Protein AF-A0A8T2MXX7-F1 (afdb_monomer)

Radius of gyration: 15.43 Å; Cα contacts (8 Å, |Δi|>4): 145; chains: 1; bounding box: 39×27×44 Å

Nearest PDB structures (foldseek):
  4gdn-assembly2_B  TM=2.525E-01  e=9.695E+00  Staphylococcus aureus subsp. aureus N315

Sequence (109 aa):
YKTYTIENRSVPGSKYAFIFDDIMGLEAAEDGGVQVDDVISALKGHIKDGYKFNPGSSLSERDLCYNHCPSWGDKVHCIVTVVAADRLAIMDNEMVKKQKKIRLEASKL

Structure (mmCIF, N/CA/C/O backbone):
data_AF-A0A8T2MXX7-F1
#
_entry.id   AF-A0A8T2MXX7-F1
#
loop_
_atom_site.group_PDB
_atom_site.id
_atom_site.type_symbol
_atom_site.label_atom_id
_atom_site.label_alt_id
_atom_site.label_comp_id
_atom_site.label_asym_id
_atom_site.label_entity_id
_atom_site.label_seq_id
_atom_site.pdbx_PDB_ins_code
_atom_site.Cartn_x
_atom_site.Cartn_y
_atom_site.Cartn_z
_atom_site.occupancy
_atom_site.B_iso_or_equiv
_atom_site.auth_seq_id
_atom_site.auth_comp_id
_atom_site.auth_asym_id
_atom_site.auth_atom_id
_atom_site.pdbx_PDB_model_num
ATOM 1 N N . TYR A 1 1 ? 5.030 -5.516 0.941 1.00 94.50 1 TYR A N 1
ATOM 2 C CA . TYR A 1 1 ? 4.852 -4.750 -0.294 1.00 94.50 1 TYR A CA 1
ATOM 3 C C . TYR A 1 1 ? 5.625 -5.471 -1.362 1.00 94.50 1 TYR A C 1
ATOM 5 O O . TYR A 1 1 ? 6.806 -5.745 -1.143 1.00 94.50 1 TYR A O 1
ATOM 13 N N . LYS A 1 2 ? 4.958 -5.868 -2.439 1.00 96.25 2 LYS A N 1
ATOM 14 C CA . LYS A 1 2 ? 5.617 -6.567 -3.534 1.00 96.25 2 LYS A CA 1
ATOM 15 C C . LYS A 1 2 ? 5.108 -6.067 -4.871 1.00 96.25 2 LYS A C 1
ATOM 17 O O . LYS A 1 2 ? 3.909 -6.132 -5.126 1.00 96.25 2 LYS A O 1
ATOM 22 N N . THR A 1 3 ? 6.033 -5.641 -5.714 1.00 95.38 3 THR A N 1
ATOM 23 C CA . THR A 1 3 ? 5.735 -5.062 -7.018 1.00 95.38 3 THR A CA 1
ATOM 24 C C . THR A 1 3 ? 5.764 -6.119 -8.122 1.00 95.38 3 THR A C 1
ATOM 26 O O . THR A 1 3 ? 6.710 -6.897 -8.254 1.00 95.38 3 THR A O 1
ATOM 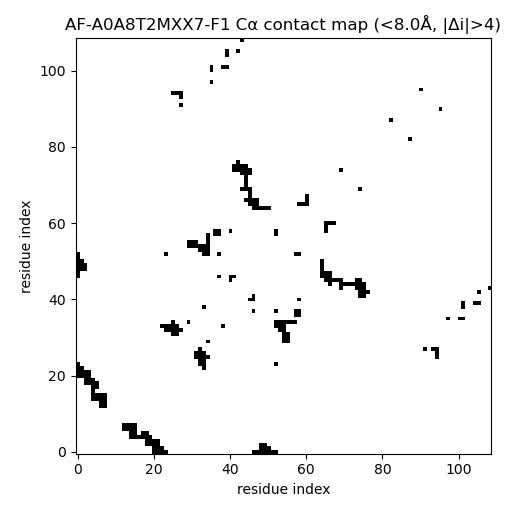29 N N . TYR A 1 4 ? 4.730 -6.130 -8.959 1.00 94.81 4 TYR A N 1
ATOM 30 C CA . TYR A 1 4 ? 4.589 -7.006 -10.116 1.00 94.81 4 TYR A CA 1
ATOM 31 C C . TYR A 1 4 ? 4.464 -6.189 -11.400 1.00 94.81 4 TYR A C 1
ATOM 33 O O . TYR A 1 4 ? 3.763 -5.182 -11.460 1.00 94.81 4 TYR A O 1
ATOM 41 N N . THR A 1 5 ? 5.122 -6.661 -12.457 1.00 94.06 5 THR A N 1
ATOM 42 C CA . THR A 1 5 ? 5.112 -6.026 -13.781 1.00 94.06 5 THR A CA 1
ATOM 43 C C . THR A 1 5 ? 4.671 -7.018 -14.841 1.00 94.06 5 THR A C 1
ATOM 45 O O . THR A 1 5 ? 5.024 -8.194 -14.754 1.00 94.06 5 THR A O 1
ATOM 48 N N . ILE A 1 6 ? 3.985 -6.543 -15.878 1.00 93.38 6 ILE A N 1
ATOM 49 C CA . ILE A 1 6 ? 3.586 -7.381 -17.013 1.00 93.38 6 ILE A CA 1
ATOM 50 C C . ILE A 1 6 ? 4.624 -7.266 -18.134 1.00 93.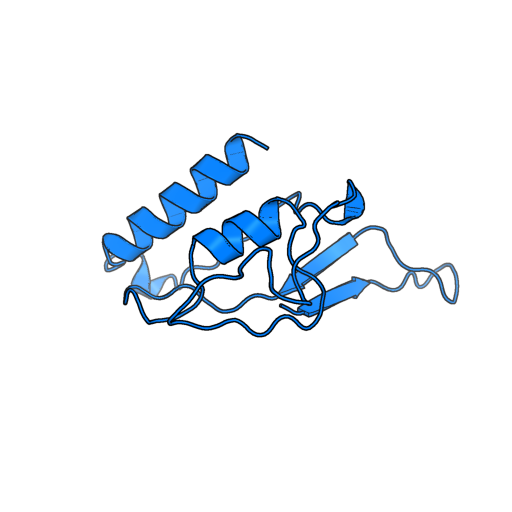38 6 ILE A C 1
ATOM 52 O O . ILE A 1 6 ? 4.923 -6.169 -18.611 1.00 93.38 6 ILE A O 1
ATOM 56 N N . GLU A 1 7 ? 5.155 -8.404 -18.577 1.00 93.75 7 GLU A N 1
ATOM 57 C CA . GLU A 1 7 ? 6.054 -8.474 -19.732 1.00 93.75 7 GLU A CA 1
ATOM 58 C C . GLU A 1 7 ? 5.306 -8.210 -2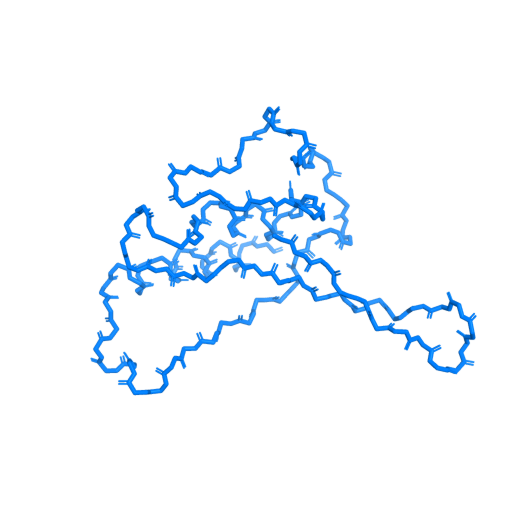1.043 1.00 93.75 7 GLU A C 1
ATOM 60 O O . GLU A 1 7 ? 4.211 -8.728 -21.282 1.00 93.75 7 GLU A O 1
ATOM 65 N N . ASN A 1 8 ? 5.922 -7.424 -21.923 1.00 92.56 8 ASN A N 1
ATOM 66 C CA . ASN A 1 8 ? 5.400 -7.178 -23.256 1.00 92.56 8 ASN A CA 1
ATOM 67 C C . ASN A 1 8 ? 5.888 -8.274 -24.208 1.00 92.56 8 ASN A C 1
ATOM 69 O O . ASN A 1 8 ? 7.053 -8.322 -24.598 1.00 92.56 8 ASN A O 1
ATOM 73 N N . ARG A 1 9 ? 4.961 -9.142 -24.622 1.00 89.19 9 ARG A N 1
ATOM 74 C CA . ARG A 1 9 ? 5.262 -10.283 -25.499 1.00 89.19 9 ARG A CA 1
ATOM 75 C C . ARG A 1 9 ? 5.657 -9.879 -26.921 1.00 89.19 9 ARG A C 1
ATOM 77 O O . ARG A 1 9 ? 6.290 -10.672 -27.607 1.00 89.19 9 ARG A O 1
ATOM 84 N N . SER A 1 10 ? 5.299 -8.673 -27.361 1.00 91.94 10 SER A N 1
ATOM 85 C CA . SER A 1 10 ? 5.608 -8.188 -28.710 1.00 91.94 10 SER A CA 1
ATOM 86 C C . SER A 1 10 ? 7.035 -7.655 -28.841 1.00 91.94 10 SER A C 1
ATOM 88 O O . SER A 1 10 ? 7.552 -7.583 -29.952 1.00 91.94 10 SER A O 1
ATOM 90 N N . VAL A 1 11 ? 7.674 -7.264 -27.732 1.00 93.31 11 VAL A N 1
ATOM 91 C CA . VAL A 1 11 ? 9.033 -6.705 -27.726 1.00 93.31 11 VAL A CA 1
ATOM 92 C C . VAL A 1 11 ? 9.838 -7.365 -26.598 1.00 93.31 11 VAL A C 1
ATOM 94 O O . VAL A 1 11 ? 9.666 -6.989 -25.432 1.00 93.31 11 VAL A O 1
ATOM 97 N N . PRO A 1 12 ? 10.715 -8.338 -26.922 1.00 91.31 12 PRO A N 1
ATOM 98 C CA . PRO A 1 12 ? 11.495 -9.083 -25.937 1.00 91.31 12 PRO A CA 1
ATOM 99 C C . PRO A 1 12 ? 12.264 -8.174 -24.975 1.00 91.31 12 PRO A C 1
ATOM 101 O O . PRO A 1 12 ? 12.906 -7.211 -25.390 1.00 91.31 12 PRO A O 1
ATOM 104 N N . GLY A 1 13 ? 12.196 -8.482 -23.680 1.00 88.31 13 GLY A N 1
ATOM 105 C CA . GLY A 1 13 ? 12.877 -7.724 -22.626 1.00 88.31 13 GLY A CA 1
ATOM 106 C C . GLY A 1 13 ? 12.193 -6.414 -22.217 1.00 88.31 13 GLY A C 1
ATOM 107 O O . GLY A 1 13 ? 12.658 -5.766 -21.282 1.00 88.31 13 GLY A O 1
ATOM 108 N N . SER A 1 14 ? 11.086 -6.027 -22.861 1.00 93.56 14 SER A N 1
ATOM 109 C CA . SER A 1 14 ? 10.307 -4.849 -22.462 1.00 93.56 14 SER A CA 1
ATOM 110 C C . SER A 1 14 ? 9.107 -5.210 -21.577 1.00 93.56 14 SER A C 1
ATOM 112 O O . SER A 1 14 ? 8.616 -6.341 -21.569 1.00 93.56 14 SER A O 1
ATOM 114 N N . LYS A 1 15 ? 8.625 -4.227 -20.812 1.00 92.31 15 LYS A N 1
ATOM 115 C CA . LYS A 1 15 ? 7.488 -4.350 -19.892 1.00 92.31 15 LYS A CA 1
ATOM 116 C C . LYS A 1 15 ? 6.448 -3.287 -20.216 1.00 92.31 15 LYS A C 1
ATOM 118 O O . LYS A 1 15 ? 6.798 -2.210 -20.696 1.00 92.31 15 LYS A O 1
ATOM 123 N N . TYR A 1 16 ? 5.183 -3.573 -19.935 1.00 91.00 16 TYR A N 1
ATOM 124 C CA . TYR A 1 16 ? 4.163 -2.531 -19.965 1.00 91.00 16 TYR A CA 1
ATOM 125 C C . TYR A 1 16 ? 4.323 -1.586 -18.773 1.00 91.00 16 TYR A C 1
ATOM 127 O O . TYR A 1 16 ? 4.749 -2.001 -17.696 1.00 91.00 16 TYR A O 1
ATOM 135 N N . ALA A 1 17 ? 3.901 -0.333 -18.944 1.00 87.88 17 ALA A N 1
ATOM 136 C CA . ALA A 1 17 ? 3.812 0.656 -17.870 1.00 87.88 17 ALA A CA 1
ATOM 137 C C . ALA A 1 17 ? 2.593 0.407 -16.950 1.00 87.88 17 ALA A C 1
ATOM 139 O O . ALA A 1 17 ? 1.888 1.336 -16.572 1.00 87.88 17 ALA A O 1
ATOM 140 N N . PHE A 1 18 ? 2.327 -0.863 -16.630 1.00 89.38 18 PHE A N 1
ATOM 141 C CA . PHE A 1 18 ? 1.309 -1.294 -15.677 1.00 89.38 18 PHE A CA 1
ATOM 142 C C . PHE A 1 18 ? 1.993 -2.080 -14.567 1.00 89.38 18 PHE A C 1
ATOM 144 O O . PHE A 1 18 ? 2.628 -3.112 -14.814 1.00 89.38 18 PHE A O 1
ATOM 151 N N . ILE A 1 19 ? 1.863 -1.552 -13.356 1.00 92.38 19 ILE A N 1
ATOM 152 C CA . ILE A 1 19 ? 2.497 -2.056 -12.147 1.00 92.38 19 ILE A CA 1
ATOM 153 C C . ILE A 1 19 ? 1.389 -2.415 -11.160 1.00 92.38 19 ILE A C 1
ATOM 155 O O . ILE A 1 19 ? 0.419 -1.671 -11.018 1.00 92.38 19 ILE A O 1
ATOM 159 N N . PHE A 1 20 ? 1.522 -3.570 -10.517 1.00 94.50 20 PHE A N 1
ATOM 160 C CA . PHE A 1 20 ? 0.607 -4.035 -9.482 1.00 94.50 20 PHE A CA 1
ATOM 161 C C . PHE A 1 20 ? 1.386 -4.227 -8.196 1.00 94.50 20 PHE A C 1
ATOM 163 O O . PHE A 1 20 ? 2.336 -5.007 -8.166 1.00 94.50 20 PHE A O 1
ATOM 170 N N . ASP A 1 21 ? 0.958 -3.554 -7.140 1.00 95.50 21 ASP A N 1
ATOM 171 C CA . ASP A 1 21 ? 1.583 -3.663 -5.833 1.00 95.50 21 ASP A CA 1
ATOM 172 C C . ASP A 1 21 ? 0.687 -4.450 -4.887 1.00 95.50 21 ASP A C 1
ATOM 174 O O . ASP A 1 21 ? -0.447 -4.066 -4.599 1.00 95.50 21 ASP A O 1
ATOM 178 N N . ASP A 1 22 ? 1.209 -5.577 -4.417 1.00 95.19 22 ASP A N 1
ATOM 179 C CA . ASP A 1 22 ? 0.545 -6.423 -3.439 1.00 95.19 22 ASP A CA 1
ATOM 180 C C . ASP A 1 22 ? 0.922 -5.992 -2.018 1.00 95.19 22 ASP A C 1
ATOM 182 O O . ASP A 1 22 ? 2.101 -5.766 -1.688 1.00 95.19 22 ASP A O 1
ATOM 186 N N . ILE A 1 23 ? -0.095 -5.876 -1.166 1.00 95.06 23 ILE A N 1
ATOM 187 C CA . ILE A 1 23 ? 0.028 -5.371 0.199 1.00 95.06 23 ILE A CA 1
ATOM 188 C C . ILE A 1 23 ? -0.579 -6.333 1.218 1.00 95.06 23 ILE A C 1
ATOM 190 O O . ILE A 1 23 ? -1.381 -7.200 0.887 1.00 95.06 23 ILE A O 1
ATOM 194 N N . MET A 1 24 ? -0.198 -6.177 2.486 1.00 94.75 24 MET A N 1
ATOM 195 C CA . MET A 1 24 ? -0.847 -6.917 3.567 1.00 94.75 24 MET A CA 1
ATOM 196 C C . MET A 1 24 ? -2.332 -6.525 3.662 1.00 94.75 24 MET A C 1
ATOM 198 O O . MET A 1 24 ? -2.699 -5.380 3.400 1.00 94.75 24 MET A O 1
ATOM 202 N N . GLY A 1 25 ? -3.192 -7.482 4.018 1.00 93.56 25 GLY A N 1
ATOM 203 C CA . GLY A 1 25 ? -4.631 -7.250 4.149 1.00 93.56 25 GLY A CA 1
ATOM 204 C C . GLY A 1 25 ? -4.981 -6.329 5.319 1.00 93.56 25 GLY A C 1
ATOM 205 O O . GLY A 1 25 ? -4.247 -6.247 6.300 1.00 93.56 25 GLY A O 1
ATOM 206 N N . LEU A 1 26 ? -6.119 -5.642 5.222 1.00 92.81 26 LEU A N 1
ATOM 207 C CA . LEU A 1 26 ? -6.690 -4.864 6.325 1.00 92.81 26 LEU A CA 1
ATOM 208 C C . LEU A 1 26 ? -7.416 -5.784 7.310 1.00 92.81 26 LEU A C 1
ATOM 210 O O . LEU A 1 26 ? -8.197 -6.640 6.893 1.00 92.81 26 LEU A O 1
ATOM 214 N N . GLU A 1 27 ? -7.236 -5.535 8.604 1.00 92.00 27 GLU A N 1
ATOM 215 C CA . GLU A 1 27 ? -7.989 -6.198 9.671 1.00 92.00 27 GLU A CA 1
ATOM 216 C C . GLU A 1 27 ? -8.640 -5.174 10.608 1.00 92.00 27 GLU A C 1
ATOM 218 O O . GLU A 1 27 ? -8.254 -4.001 10.648 1.00 92.00 27 GLU A O 1
ATOM 223 N N . ALA A 1 28 ? -9.675 -5.606 11.336 1.00 87.88 28 ALA A N 1
ATOM 224 C CA . ALA A 1 28 ? -10.426 -4.732 12.237 1.00 87.88 28 ALA A CA 1
ATOM 225 C C . ALA A 1 28 ? -9.583 -4.321 13.450 1.00 87.88 28 ALA A C 1
ATOM 227 O O . ALA A 1 28 ? -9.572 -3.146 13.816 1.00 87.88 28 ALA A O 1
ATOM 228 N N . ALA A 1 29 ? -8.836 -5.278 14.012 1.00 87.31 29 ALA A N 1
ATOM 229 C CA . ALA A 1 29 ? -7.918 -5.048 15.119 1.00 87.31 29 ALA A CA 1
ATOM 230 C C . ALA A 1 29 ? -6.896 -3.957 14.766 1.00 87.31 29 ALA A C 1
ATOM 232 O O . ALA A 1 29 ? -6.478 -3.815 13.615 1.00 87.31 29 ALA A O 1
ATOM 233 N N . GLU A 1 30 ? -6.539 -3.131 15.743 1.00 80.75 30 GLU A N 1
ATOM 234 C CA . GLU A 1 30 ? -5.616 -2.013 15.530 1.00 80.75 30 GLU A CA 1
ATOM 235 C C . GLU A 1 30 ? -4.184 -2.501 15.286 1.00 80.75 30 GLU A C 1
ATOM 237 O O . GLU A 1 30 ? -3.488 -1.941 14.448 1.00 80.75 30 GLU A O 1
ATOM 242 N N . ASP A 1 31 ? -3.804 -3.597 15.938 1.00 84.75 31 ASP A N 1
ATOM 243 C CA . ASP A 1 31 ? -2.548 -4.333 15.793 1.00 84.75 31 ASP A CA 1
ATOM 244 C C . ASP A 1 31 ? -2.643 -5.505 14.798 1.00 84.75 31 ASP A C 1
ATOM 246 O O . ASP A 1 31 ? -1.766 -6.369 14.758 1.00 84.75 31 ASP A O 1
ATOM 250 N N . GLY A 1 32 ? -3.715 -5.550 14.001 1.00 87.81 32 GLY A N 1
ATOM 251 C CA . GLY A 1 32 ? -3.952 -6.559 12.973 1.00 87.81 32 GLY A CA 1
ATOM 252 C C . GLY A 1 32 ? -3.846 -5.979 11.565 1.00 87.81 32 GLY A C 1
ATOM 253 O O . GLY A 1 32 ? -4.328 -4.878 11.280 1.00 87.81 32 GLY A O 1
ATOM 254 N N . GLY A 1 33 ? -3.274 -6.757 10.646 1.00 93.50 33 GLY A N 1
ATOM 255 C CA . GLY A 1 33 ? -3.206 -6.385 9.234 1.00 93.50 33 GLY A CA 1
ATOM 256 C C . GLY A 1 33 ? -2.266 -5.216 8.921 1.00 93.50 33 GLY A C 1
ATOM 257 O O . GLY A 1 33 ? -1.328 -4.910 9.652 1.00 93.50 33 GLY A O 1
ATOM 258 N N . VAL A 1 34 ? -2.511 -4.576 7.778 1.00 95.94 34 VAL A N 1
ATOM 259 C CA . VAL A 1 34 ? -1.788 -3.382 7.330 1.00 95.94 34 VAL A CA 1
ATOM 260 C C . VAL A 1 34 ? -2.255 -2.131 8.074 1.00 95.94 34 VAL A C 1
ATOM 262 O O . VAL A 1 34 ? -3.456 -1.908 8.260 1.00 95.94 34 VAL A O 1
ATOM 265 N N . GLN A 1 35 ? -1.306 -1.265 8.427 1.00 96.25 35 GLN A N 1
ATOM 266 C CA . GLN A 1 35 ? -1.613 0.048 8.978 1.00 96.25 35 GLN A CA 1
ATOM 267 C C . GLN A 1 35 ? -2.157 0.988 7.899 1.00 96.25 35 GLN A C 1
ATOM 269 O O . GLN A 1 35 ? -1.669 1.033 6.770 1.00 96.25 35 GLN A O 1
ATOM 274 N N . VAL A 1 36 ? -3.165 1.796 8.241 1.00 96.00 36 VAL A N 1
ATOM 275 C CA . VAL A 1 36 ? -3.769 2.738 7.278 1.00 96.00 36 VAL A CA 1
ATOM 276 C C . VAL A 1 36 ? -2.739 3.735 6.746 1.00 96.00 36 VAL A C 1
ATOM 278 O O . VAL A 1 36 ? -2.773 4.087 5.567 1.00 96.00 36 VAL A O 1
ATOM 281 N N . ASP A 1 37 ? -1.807 4.166 7.592 1.00 96.38 37 ASP A N 1
ATOM 282 C CA . ASP A 1 37 ? -0.782 5.130 7.199 1.00 96.38 37 ASP A CA 1
ATOM 283 C C . ASP A 1 37 ? 0.272 4.506 6.265 1.00 96.38 37 ASP A C 1
ATOM 285 O O . ASP A 1 37 ? 0.823 5.215 5.420 1.00 96.38 37 ASP A O 1
ATOM 289 N N . ASP A 1 38 ? 0.466 3.183 6.304 1.00 97.00 38 ASP A N 1
ATOM 290 C CA . ASP A 1 38 ? 1.268 2.470 5.302 1.00 97.00 38 ASP A CA 1
ATOM 291 C C . ASP A 1 38 ? 0.568 2.449 3.946 1.00 97.00 38 ASP A C 1
ATOM 293 O O . ASP A 1 38 ? 1.201 2.686 2.920 1.00 97.00 38 ASP A O 1
ATOM 297 N N . VAL A 1 39 ? -0.750 2.229 3.915 1.00 96.94 39 VAL A N 1
ATOM 298 C CA . VAL A 1 39 ? -1.517 2.306 2.661 1.00 96.94 39 VAL A CA 1
ATOM 299 C C . VAL A 1 39 ? -1.452 3.720 2.075 1.00 96.94 39 VAL A C 1
ATOM 301 O O . VAL A 1 39 ? -1.293 3.886 0.868 1.00 96.94 39 VAL A O 1
ATOM 304 N N . ILE A 1 40 ? -1.518 4.756 2.916 1.00 97.00 40 ILE A N 1
ATOM 305 C CA . ILE A 1 40 ? -1.375 6.155 2.479 1.00 97.00 40 ILE A CA 1
ATOM 306 C C . ILE A 1 40 ? 0.053 6.447 1.996 1.00 97.00 40 ILE A C 1
ATOM 308 O O . ILE A 1 40 ? 0.242 7.174 1.020 1.00 97.00 40 ILE A O 1
ATOM 312 N N . SER A 1 41 ? 1.063 5.875 2.648 1.00 97.38 41 SER A N 1
ATOM 313 C CA . SER A 1 41 ? 2.458 5.986 2.214 1.00 97.38 41 SER A CA 1
ATOM 314 C C . SER A 1 41 ? 2.670 5.308 0.861 1.00 97.38 41 SER A C 1
ATOM 316 O O . SER A 1 41 ? 3.298 5.896 -0.018 1.00 97.38 41 SER A O 1
ATOM 318 N N . ALA A 1 42 ? 2.076 4.129 0.650 1.00 96.88 42 ALA A N 1
ATOM 319 C CA . ALA A 1 42 ? 2.065 3.448 -0.642 1.00 96.88 42 ALA A CA 1
ATOM 320 C C . ALA A 1 42 ? 1.397 4.315 -1.714 1.00 96.88 42 ALA A C 1
ATOM 322 O O . ALA A 1 42 ? 1.984 4.540 -2.766 1.00 96.88 42 ALA A O 1
ATOM 323 N N . LEU A 1 43 ? 0.225 4.892 -1.415 1.00 96.69 43 LEU A N 1
ATOM 324 C CA . LEU A 1 43 ? -0.484 5.790 -2.330 1.00 96.69 43 LEU A CA 1
ATOM 325 C C . LEU A 1 43 ? 0.392 6.929 -2.856 1.00 96.69 43 LEU A C 1
ATOM 327 O O . LEU A 1 43 ? 0.372 7.251 -4.043 1.00 96.69 43 LEU A O 1
ATOM 331 N N . LYS A 1 44 ? 1.186 7.520 -1.965 1.00 96.88 44 LYS A N 1
ATOM 332 C CA . LYS A 1 44 ? 2.080 8.640 -2.272 1.00 96.88 44 LYS A CA 1
ATOM 333 C C . LYS A 1 44 ? 3.416 8.213 -2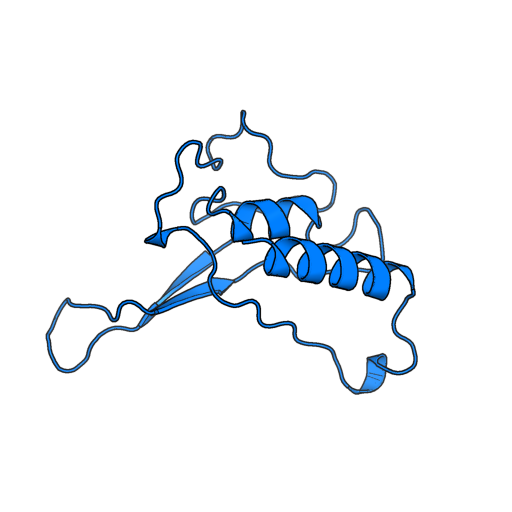.896 1.00 96.88 44 LYS A C 1
ATOM 335 O O . LYS A 1 44 ? 4.201 9.088 -3.251 1.00 96.88 44 LYS A O 1
ATOM 340 N N . GLY A 1 45 ? 3.667 6.912 -3.047 1.00 96.94 45 GLY A N 1
ATOM 341 C CA . GLY A 1 45 ? 4.902 6.349 -3.602 1.00 96.94 45 GLY A CA 1
ATOM 342 C C . GLY A 1 45 ? 6.071 6.271 -2.619 1.00 96.94 45 GLY A C 1
ATOM 343 O O . GLY A 1 45 ? 7.223 6.117 -3.024 1.00 96.94 45 GLY A O 1
ATOM 344 N N . HIS A 1 46 ? 5.799 6.382 -1.318 1.00 97.94 46 HIS A N 1
ATOM 345 C CA . HIS A 1 46 ? 6.825 6.404 -0.276 1.00 97.94 46 HIS A CA 1
ATOM 346 C C . HIS A 1 46 ? 7.322 5.012 0.146 1.00 97.94 46 HIS A C 1
ATOM 348 O O . HIS A 1 46 ? 8.219 4.925 0.980 1.00 97.94 46 HIS A O 1
ATOM 354 N N . ILE A 1 47 ? 6.786 3.925 -0.412 1.00 97.38 47 ILE A N 1
ATOM 355 C CA . ILE A 1 47 ? 7.181 2.556 -0.057 1.00 97.38 47 ILE A CA 1
ATOM 356 C C . ILE A 1 47 ? 8.013 1.942 -1.179 1.00 97.38 47 ILE A C 1
ATOM 358 O O . ILE A 1 47 ? 7.582 1.903 -2.326 1.00 97.38 47 ILE A O 1
ATOM 362 N N . LYS A 1 48 ? 9.202 1.431 -0.844 1.00 96.31 48 LYS A N 1
ATOM 363 C CA . LYS A 1 48 ? 10.036 0.661 -1.778 1.00 96.31 48 LYS A CA 1
ATOM 364 C C . LYS A 1 48 ? 9.616 -0.809 -1.828 1.00 96.31 48 LYS A C 1
ATOM 366 O O . LYS A 1 48 ? 9.177 -1.380 -0.822 1.00 96.31 48 LYS A O 1
ATOM 371 N N . ASP A 1 49 ? 9.834 -1.436 -2.984 1.00 95.75 49 ASP A N 1
ATOM 372 C CA . ASP A 1 49 ? 9.637 -2.876 -3.158 1.00 95.75 49 ASP A CA 1
ATOM 373 C C . ASP A 1 49 ? 10.413 -3.686 -2.105 1.00 95.75 49 ASP A C 1
ATOM 375 O O . ASP A 1 49 ? 11.530 -3.339 -1.710 1.00 95.75 49 ASP A O 1
ATOM 379 N N . GLY A 1 50 ? 9.785 -4.751 -1.607 1.00 94.94 50 GLY A N 1
ATOM 380 C CA . GLY A 1 50 ? 10.326 -5.581 -0.533 1.00 94.94 50 GLY A CA 1
ATOM 381 C C . GLY A 1 50 ? 10.069 -5.072 0.892 1.00 94.94 50 GLY A C 1
ATOM 382 O O . GLY A 1 50 ? 10.474 -5.749 1.841 1.00 94.94 50 GLY A O 1
ATOM 383 N N . TYR A 1 51 ? 9.373 -3.941 1.088 1.00 96.62 51 TYR A N 1
ATOM 384 C CA . TYR A 1 51 ? 8.942 -3.516 2.427 1.00 96.62 51 TYR A CA 1
ATOM 385 C C . TYR A 1 51 ? 8.104 -4.604 3.119 1.00 96.62 51 TYR A C 1
ATOM 387 O O . TYR A 1 51 ? 7.147 -5.138 2.548 1.00 96.62 51 TYR A O 1
ATOM 395 N N . LYS A 1 52 ? 8.449 -4.923 4.370 1.00 95.69 52 LYS A N 1
ATOM 396 C CA . LYS A 1 52 ? 7.705 -5.859 5.218 1.00 95.69 52 LYS A CA 1
ATOM 397 C C . LYS A 1 52 ? 6.799 -5.070 6.155 1.00 95.69 52 LYS A C 1
ATOM 399 O O . LYS A 1 52 ? 7.301 -4.352 7.012 1.00 95.69 52 LYS A O 1
ATOM 404 N N . PHE A 1 53 ? 5.491 -5.231 5.990 1.00 94.94 53 PHE A N 1
ATOM 405 C CA . PHE A 1 53 ? 4.501 -4.590 6.852 1.00 94.94 53 PHE A CA 1
ATOM 406 C C . PHE A 1 53 ? 4.622 -5.089 8.290 1.00 94.94 53 PHE A C 1
ATOM 408 O O . PHE A 1 53 ? 4.843 -6.282 8.518 1.00 94.94 53 PHE A O 1
ATOM 415 N N . ASN A 1 54 ? 4.452 -4.172 9.239 1.00 93.12 54 ASN A N 1
ATOM 416 C CA . ASN A 1 54 ? 4.371 -4.484 10.656 1.00 93.12 54 ASN A CA 1
ATOM 417 C C . ASN A 1 54 ? 2.973 -4.110 11.175 1.00 93.12 54 ASN A C 1
ATOM 419 O O . ASN A 1 54 ? 2.639 -2.927 11.207 1.00 93.12 54 ASN A O 1
ATOM 423 N N . PRO A 1 55 ? 2.172 -5.082 11.634 1.00 92.69 55 PRO A N 1
ATOM 424 C CA . PRO A 1 55 ? 0.857 -4.797 12.194 1.00 92.69 55 PRO A CA 1
ATOM 425 C C . PRO A 1 55 ? 0.885 -3.878 13.417 1.00 92.69 55 PRO A C 1
ATOM 427 O O . PRO A 1 55 ? -0.098 -3.206 13.679 1.00 92.69 55 PRO A O 1
ATOM 430 N N . GLY A 1 56 ? 2.000 -3.796 14.149 1.00 91.50 56 GLY A N 1
ATOM 431 C CA . GLY A 1 56 ? 2.131 -2.926 15.320 1.00 91.50 56 GLY A CA 1
ATOM 432 C C . GLY A 1 56 ? 2.675 -1.522 15.037 1.00 91.50 56 GLY A C 1
ATOM 433 O O . GLY A 1 56 ? 2.718 -0.704 15.954 1.00 91.50 56 GLY A O 1
ATOM 434 N N . SER A 1 57 ? 3.148 -1.227 13.820 1.00 93.12 57 SER A N 1
ATOM 435 C CA . SER A 1 57 ? 3.756 0.076 13.518 1.00 93.12 57 SER A CA 1
ATOM 436 C C . SER A 1 57 ? 3.802 0.387 12.026 1.00 93.12 57 SER A C 1
ATOM 438 O O . SER A 1 57 ? 4.270 -0.437 11.244 1.00 93.12 57 SER A 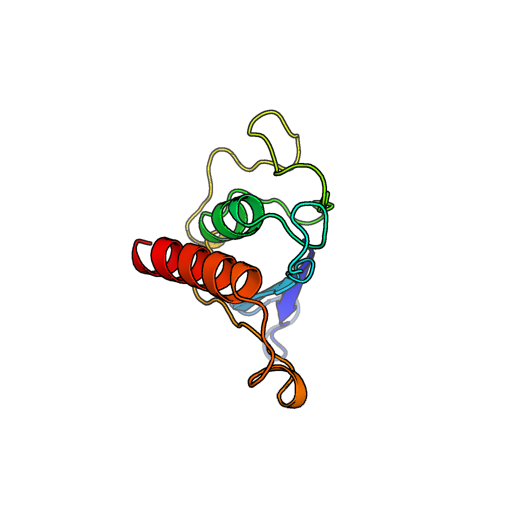O 1
ATOM 440 N N . SER A 1 58 ? 3.456 1.618 11.662 1.00 95.25 58 SER A N 1
ATOM 441 C CA . SER A 1 58 ? 3.627 2.126 10.300 1.00 95.25 58 SER A CA 1
ATOM 442 C C . SER A 1 58 ? 5.096 2.407 9.957 1.00 95.25 58 SER A C 1
ATOM 444 O O . SER A 1 58 ? 5.925 2.661 10.836 1.00 95.25 58 SER A O 1
ATOM 446 N N . LEU A 1 59 ? 5.390 2.425 8.662 1.00 96.69 59 LEU A N 1
ATOM 447 C CA . LEU A 1 59 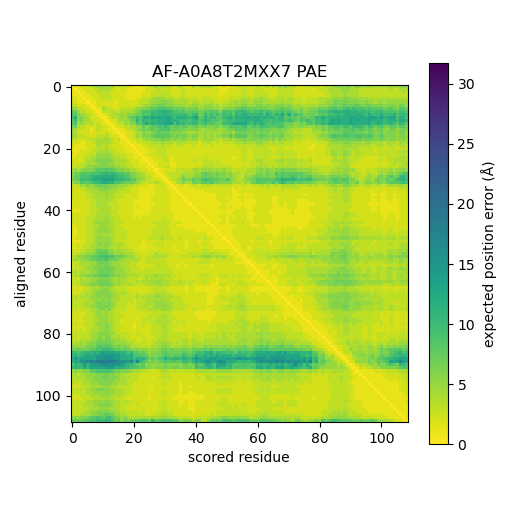? 6.628 2.885 8.056 1.00 96.69 59 LEU A CA 1
ATOM 448 C C . LEU A 1 59 ? 6.969 4.308 8.519 1.00 96.69 59 LEU A C 1
ATOM 450 O O . LEU A 1 59 ? 6.156 5.231 8.452 1.00 96.69 59 LEU A O 1
ATOM 454 N N . SER A 1 60 ? 8.209 4.490 8.953 1.00 96.44 60 SER A N 1
ATOM 455 C CA . SER A 1 60 ? 8.780 5.775 9.331 1.00 96.44 60 SER A CA 1
ATOM 456 C C . SER A 1 60 ? 9.663 6.327 8.217 1.00 96.44 60 SER A C 1
ATOM 458 O O . SER A 1 60 ? 10.343 5.581 7.520 1.00 96.44 60 SER A O 1
ATOM 460 N N . GLU A 1 61 ? 9.774 7.654 8.125 1.00 95.44 61 GLU A N 1
ATOM 461 C CA . GLU A 1 61 ? 10.728 8.307 7.216 1.00 95.44 61 GLU A CA 1
ATOM 462 C C . GLU A 1 61 ? 12.190 7.914 7.476 1.00 95.44 61 GLU A C 1
ATOM 464 O O . GLU A 1 61 ? 13.036 8.072 6.606 1.00 95.44 61 GLU A O 1
ATOM 469 N N . ARG A 1 62 ? 12.516 7.409 8.672 1.00 95.75 62 ARG A N 1
ATOM 470 C CA . ARG A 1 62 ? 13.871 6.940 9.002 1.00 95.75 62 ARG A CA 1
ATOM 471 C C . ARG A 1 62 ? 14.165 5.532 8.485 1.00 95.75 62 ARG A C 1
ATOM 473 O O . ARG A 1 62 ? 15.316 5.098 8.552 1.00 95.75 62 ARG A O 1
ATOM 480 N N . ASP A 1 63 ? 13.153 4.812 8.011 1.00 95.38 63 ASP A N 1
ATOM 481 C CA . ASP A 1 63 ? 13.315 3.439 7.561 1.00 95.38 63 ASP A CA 1
ATOM 482 C C . ASP A 1 63 ? 13.957 3.392 6.172 1.00 95.38 63 ASP A C 1
ATOM 484 O O . ASP A 1 63 ? 13.627 4.159 5.271 1.00 95.38 63 ASP A O 1
ATOM 488 N N . LEU A 1 64 ? 14.857 2.430 5.954 1.00 94.62 64 LEU A N 1
ATOM 489 C CA . LEU A 1 64 ? 15.588 2.281 4.683 1.00 94.62 64 LEU A CA 1
ATOM 490 C C . LEU A 1 64 ? 14.660 2.061 3.474 1.00 94.62 64 LEU A C 1
ATOM 492 O O . LEU A 1 64 ? 14.983 2.417 2.334 1.00 94.62 64 LEU A O 1
ATOM 496 N N . CYS A 1 65 ? 13.503 1.458 3.730 1.00 94.75 65 CYS A N 1
ATOM 497 C CA . CYS A 1 65 ? 12.445 1.187 2.766 1.00 94.75 65 CYS A CA 1
ATOM 498 C C . CYS A 1 65 ? 11.536 2.398 2.493 1.00 94.75 65 CYS A C 1
ATOM 500 O O . CYS A 1 65 ? 10.713 2.314 1.583 1.00 94.75 65 CYS A O 1
ATOM 502 N N . TYR A 1 66 ? 11.720 3.523 3.195 1.00 97.62 66 TYR A N 1
ATOM 503 C CA . TYR A 1 66 ? 11.046 4.777 2.883 1.00 97.62 66 TYR A CA 1
ATOM 504 C C . TYR A 1 66 ? 11.675 5.446 1.656 1.00 97.62 66 TYR A C 1
ATOM 506 O O . TYR A 1 66 ? 12.899 5.561 1.509 1.00 97.62 66 TYR A O 1
ATOM 514 N N . ASN A 1 67 ? 10.827 5.877 0.731 1.00 97.88 67 ASN A N 1
ATOM 515 C CA . ASN A 1 67 ? 11.199 6.647 -0.445 1.00 97.88 67 ASN A CA 1
ATOM 516 C C . ASN A 1 67 ? 10.908 8.131 -0.194 1.00 97.88 67 ASN A C 1
ATOM 518 O O . ASN A 1 67 ? 9.768 8.573 -0.296 1.00 97.88 67 ASN A O 1
ATOM 522 N N . HIS A 1 68 ? 11.945 8.909 0.122 1.00 97.44 68 HIS A N 1
ATOM 523 C CA . HIS A 1 68 ? 11.804 10.336 0.433 1.00 97.44 68 HIS A CA 1
ATOM 524 C C . HIS A 1 68 ? 11.345 11.192 -0.752 1.00 97.44 68 HIS A C 1
ATOM 526 O O . HIS A 1 68 ? 10.704 12.220 -0.547 1.00 97.44 68 HIS A O 1
ATOM 532 N N . CYS A 1 69 ? 11.667 10.780 -1.978 1.00 96.69 69 CYS A N 1
ATOM 533 C CA . CYS A 1 69 ? 11.430 11.566 -3.184 1.00 96.69 69 CYS A CA 1
ATOM 534 C C . CYS A 1 69 ? 10.719 10.703 -4.237 1.00 96.69 69 CYS A C 1
ATOM 536 O O . CYS A 1 69 ? 11.351 10.315 -5.222 1.00 96.69 69 CYS A O 1
ATOM 538 N N . PRO A 1 70 ? 9.428 10.379 -4.036 1.00 96.69 70 PRO A N 1
ATOM 539 C CA . PRO A 1 70 ? 8.672 9.570 -4.981 1.00 96.69 70 PRO A CA 1
ATOM 540 C C . PRO A 1 70 ? 8.559 10.256 -6.339 1.00 96.69 70 PRO A C 1
ATOM 542 O O . PRO A 1 70 ? 8.210 11.436 -6.445 1.00 96.69 70 PRO A O 1
ATOM 545 N N . SER A 1 71 ? 8.831 9.493 -7.390 1.00 94.69 71 SER A N 1
ATOM 546 C CA . SER A 1 71 ? 8.546 9.878 -8.764 1.00 94.69 71 SER A CA 1
ATOM 547 C C . SER A 1 71 ? 7.052 9.730 -9.070 1.00 94.69 71 SER A C 1
ATOM 549 O O . SER A 1 71 ? 6.284 9.143 -8.307 1.00 94.69 71 SER A O 1
ATOM 551 N N . TRP A 1 72 ? 6.619 10.233 -10.227 1.00 91.38 72 TRP A N 1
ATOM 552 C CA . TRP A 1 72 ? 5.253 10.004 -10.709 1.00 91.38 72 TRP A CA 1
ATOM 553 C C . TRP A 1 72 ? 4.929 8.519 -10.893 1.00 91.38 72 TRP A C 1
ATOM 555 O O . TRP A 1 72 ? 3.801 8.117 -10.635 1.00 91.38 72 TRP A O 1
ATOM 565 N N . GLY A 1 73 ? 5.914 7.713 -11.303 1.00 91.31 73 GLY A N 1
ATOM 566 C CA . GLY A 1 73 ? 5.736 6.275 -11.501 1.00 91.31 73 GLY A CA 1
ATOM 567 C C . GLY A 1 73 ? 5.609 5.482 -10.201 1.00 91.31 73 GLY A C 1
ATOM 568 O O . GLY A 1 73 ? 5.058 4.388 -10.231 1.00 91.31 73 GLY A O 1
ATOM 569 N N . ASP A 1 74 ? 6.073 6.036 -9.077 1.00 94.06 74 ASP A N 1
ATOM 570 C CA . ASP A 1 74 ? 5.991 5.377 -7.768 1.00 94.06 74 ASP A CA 1
ATOM 571 C C . ASP A 1 74 ? 4.614 5.558 -7.113 1.00 94.06 74 ASP A C 1
ATOM 573 O O . ASP A 1 74 ? 4.257 4.816 -6.203 1.00 94.06 74 ASP A O 1
ATOM 577 N N . LYS A 1 75 ? 3.834 6.559 -7.539 1.00 95.25 75 LYS A N 1
ATOM 578 C CA . LYS A 1 75 ? 2.515 6.839 -6.964 1.00 95.25 75 LYS A CA 1
ATOM 579 C C . LYS A 1 75 ? 1.486 5.819 -7.438 1.00 95.25 75 LYS A C 1
ATOM 581 O O . LYS A 1 75 ? 1.427 5.462 -8.615 1.00 95.25 75 LYS A O 1
ATOM 586 N N . VAL A 1 76 ? 0.606 5.411 -6.530 1.00 94.81 76 VAL A N 1
ATOM 587 C CA . VAL A 1 76 ? -0.501 4.517 -6.875 1.00 94.81 76 VAL A CA 1
ATOM 588 C C . VAL A 1 76 ? -1.616 5.329 -7.517 1.00 94.81 76 VAL A C 1
ATOM 590 O O . VAL A 1 76 ? -2.142 6.271 -6.931 1.00 94.81 76 VAL A O 1
ATOM 593 N N . HIS A 1 77 ? -2.006 4.919 -8.720 1.00 93.31 77 HIS A N 1
ATOM 594 C CA . HIS A 1 77 ? -3.043 5.590 -9.505 1.00 93.31 77 HIS A CA 1
ATOM 595 C C . HIS A 1 77 ? -4.438 4.986 -9.288 1.00 93.31 77 HIS A C 1
ATOM 597 O O . HIS A 1 77 ? -5.451 5.624 -9.561 1.00 93.31 77 HIS A O 1
ATOM 603 N N . CYS A 1 78 ? -4.508 3.739 -8.820 1.00 93.19 78 CYS A N 1
ATOM 604 C CA . CYS A 1 78 ? -5.758 3.031 -8.580 1.00 93.19 78 CYS A CA 1
ATOM 605 C C . CYS A 1 78 ? -5.602 2.100 -7.378 1.00 93.19 78 CYS A C 1
ATOM 607 O O . CYS A 1 78 ? -4.649 1.328 -7.316 1.00 93.19 78 CYS A O 1
ATOM 609 N N . ILE A 1 79 ? -6.557 2.149 -6.446 1.00 93.38 79 ILE A N 1
ATOM 610 C CA . ILE A 1 79 ? -6.678 1.159 -5.374 1.00 93.38 79 ILE A CA 1
ATOM 611 C C . ILE A 1 79 ? -7.808 0.203 -5.721 1.00 93.38 79 ILE A C 1
ATOM 613 O O . ILE A 1 79 ? -8.926 0.629 -6.015 1.00 93.38 79 ILE A O 1
ATOM 617 N N . VAL A 1 80 ? -7.529 -1.090 -5.594 1.00 93.56 80 VAL A N 1
ATOM 618 C CA . VAL A 1 80 ? -8.535 -2.147 -5.663 1.00 93.56 80 VAL A CA 1
ATOM 619 C C . VAL A 1 80 ? -8.725 -2.722 -4.264 1.00 93.56 80 VAL A C 1
ATOM 621 O O . VAL A 1 80 ? -7.809 -3.315 -3.702 1.00 93.56 80 VAL A O 1
ATOM 624 N N . THR A 1 81 ? -9.923 -2.561 -3.705 1.00 89.81 81 THR A N 1
ATOM 625 C CA . THR A 1 81 ? -10.293 -3.157 -2.415 1.00 89.81 81 THR A CA 1
ATOM 626 C C . THR A 1 81 ? -11.164 -4.380 -2.659 1.00 89.81 81 THR A C 1
ATOM 628 O O . THR A 1 81 ? -12.222 -4.277 -3.279 1.00 89.81 81 THR A O 1
ATOM 631 N N . VAL A 1 82 ? -10.743 -5.532 -2.141 1.00 90.06 82 VAL A N 1
ATOM 632 C CA . VAL A 1 82 ? -11.507 -6.782 -2.210 1.00 90.06 82 VAL A CA 1
ATOM 633 C C . VAL A 1 82 ? -12.149 -7.040 -0.851 1.00 90.06 82 VAL A C 1
ATOM 635 O O . VAL A 1 82 ? -11.462 -7.066 0.168 1.00 90.06 82 VAL A O 1
ATOM 638 N N . VAL A 1 83 ? -13.467 -7.235 -0.832 1.00 87.19 83 VAL A N 1
ATOM 639 C CA . VAL A 1 83 ? -14.229 -7.558 0.382 1.00 87.19 83 VAL A CA 1
ATOM 640 C C . VAL A 1 83 ? -14.977 -8.864 0.161 1.00 87.19 83 VAL A C 1
ATOM 642 O O . VAL A 1 83 ? -15.621 -9.048 -0.872 1.00 87.19 83 VAL A O 1
ATOM 645 N N . ALA A 1 84 ? -14.889 -9.774 1.130 1.00 87.44 84 ALA A N 1
ATOM 646 C CA . ALA A 1 84 ? -15.614 -11.037 1.087 1.00 87.44 84 ALA A CA 1
ATOM 647 C C . ALA A 1 84 ? -17.131 -10.779 1.147 1.00 87.44 84 ALA A C 1
ATOM 649 O O . ALA A 1 84 ? -17.614 -10.067 2.032 1.00 87.44 84 ALA A O 1
ATOM 650 N N . ALA A 1 85 ? -17.877 -11.327 0.185 1.00 88.00 85 ALA A N 1
ATOM 651 C CA . ALA A 1 85 ? -19.294 -11.014 -0.005 1.00 88.00 85 ALA A CA 1
ATOM 652 C C . ALA A 1 85 ? -20.171 -11.439 1.186 1.00 88.00 85 ALA A C 1
ATOM 654 O O . ALA A 1 85 ? -21.123 -10.745 1.536 1.00 88.00 85 ALA A O 1
ATOM 655 N N . ASP A 1 86 ? -19.812 -12.539 1.845 1.00 87.44 86 ASP A N 1
ATOM 656 C CA . ASP A 1 86 ? -20.449 -13.065 3.057 1.00 87.44 86 ASP A CA 1
ATOM 657 C C . ASP A 1 86 ? -20.199 -12.194 4.299 1.00 87.44 86 ASP A C 1
ATOM 659 O O . ASP A 1 86 ? -20.944 -12.273 5.275 1.00 87.44 86 ASP A O 1
ATOM 663 N N . ARG A 1 87 ? -19.181 -11.326 4.261 1.00 79.88 87 ARG A N 1
ATOM 664 C CA . ARG A 1 87 ? -18.816 -10.433 5.370 1.00 79.88 87 ARG A CA 1
ATOM 665 C C . ARG A 1 87 ? -19.327 -9.008 5.217 1.00 79.88 87 ARG A C 1
ATOM 667 O O . ARG A 1 87 ? -19.218 -8.243 6.167 1.00 79.88 87 ARG A O 1
ATOM 674 N N . LEU A 1 88 ? -19.912 -8.642 4.074 1.00 77.81 88 LEU A N 1
ATOM 675 C CA . LEU A 1 88 ? -20.386 -7.273 3.828 1.00 77.81 88 LEU A CA 1
ATOM 676 C C . LEU A 1 88 ? -21.425 -6.809 4.858 1.00 77.81 88 LEU A C 1
ATOM 678 O O . LEU A 1 88 ? -21.346 -5.682 5.338 1.00 77.81 88 LEU A O 1
ATOM 682 N N . ALA A 1 89 ? -22.372 -7.677 5.223 1.00 76.19 89 ALA A N 1
ATOM 683 C CA . ALA A 1 89 ? -23.451 -7.344 6.158 1.00 76.19 89 ALA A CA 1
ATOM 684 C C . ALA A 1 89 ? -22.991 -7.238 7.624 1.00 76.19 89 ALA A C 1
ATOM 686 O O . ALA A 1 89 ? -23.666 -6.613 8.435 1.00 76.19 89 ALA A O 1
ATOM 687 N N . ILE A 1 90 ? -21.853 -7.850 7.955 1.00 79.38 90 ILE A N 1
ATOM 688 C CA . ILE A 1 90 ? -21.291 -7.922 9.313 1.00 79.38 90 ILE A CA 1
ATOM 689 C C . ILE A 1 90 ? -19.929 -7.229 9.401 1.00 79.38 90 ILE A C 1
ATOM 691 O O . ILE A 1 90 ? -19.150 -7.490 10.317 1.00 79.38 90 IL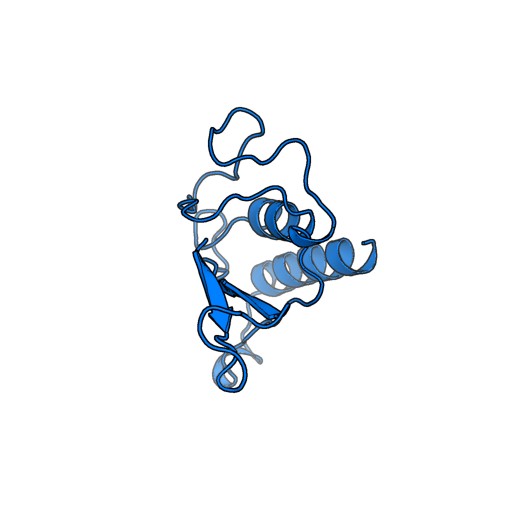E A O 1
ATOM 695 N N . MET A 1 91 ? -19.609 -6.381 8.419 1.00 82.06 91 MET A N 1
ATOM 696 C CA . MET A 1 91 ? -18.322 -5.711 8.364 1.00 82.06 91 MET A CA 1
ATOM 697 C C . MET A 1 91 ? -18.194 -4.761 9.550 1.00 82.06 91 MET A C 1
ATOM 699 O O . MET A 1 91 ? -19.050 -3.908 9.776 1.00 82.06 91 MET A O 1
ATOM 703 N N . ASP A 1 92 ? -17.107 -4.926 10.296 1.00 86.19 92 ASP A N 1
ATOM 704 C CA . ASP A 1 92 ? -16.851 -4.153 11.500 1.00 86.19 92 ASP A CA 1
ATOM 705 C C . ASP A 1 92 ? -16.773 -2.639 11.210 1.00 86.19 92 ASP A C 1
ATOM 707 O O . ASP A 1 92 ? -16.263 -2.201 10.171 1.00 86.19 92 ASP A O 1
ATOM 711 N N . ASN A 1 93 ? -17.274 -1.820 12.137 1.00 90.38 93 ASN A N 1
ATOM 712 C CA . ASN A 1 93 ? -17.284 -0.366 11.972 1.00 90.38 93 ASN A CA 1
ATOM 713 C C . ASN A 1 93 ? -15.869 0.224 11.874 1.00 90.38 93 ASN A C 1
ATOM 715 O O . ASN A 1 93 ? -15.675 1.209 11.156 1.00 90.38 93 ASN A O 1
ATOM 719 N N . GLU A 1 94 ? -14.873 -0.365 12.538 1.00 90.75 94 GLU A N 1
ATOM 720 C CA . GLU A 1 94 ? -13.475 0.044 12.402 1.00 90.75 94 GLU A CA 1
ATOM 721 C C . GLU A 1 94 ? -12.937 -0.284 11.009 1.00 90.75 94 GLU A C 1
ATOM 723 O O . GLU A 1 94 ? -12.290 0.565 10.393 1.00 90.75 94 GLU A O 1
ATOM 728 N N . MET A 1 95 ? -13.298 -1.434 10.430 1.00 91.25 95 MET A N 1
ATOM 729 C CA . MET A 1 95 ? -12.970 -1.739 9.028 1.00 91.25 95 MET A CA 1
ATOM 730 C C . MET A 1 95 ? -13.553 -0.699 8.065 1.00 91.25 95 MET A C 1
ATOM 732 O O . MET A 1 95 ? -12.849 -0.220 7.170 1.00 91.25 95 MET A O 1
ATOM 736 N N . VAL A 1 96 ? -14.816 -0.301 8.264 1.00 91.38 96 VAL A N 1
ATOM 737 C CA . VAL A 1 96 ? -15.466 0.756 7.467 1.00 91.38 96 VAL A CA 1
ATOM 738 C C . VAL A 1 96 ? -14.722 2.087 7.617 1.00 91.38 96 VAL A C 1
ATOM 740 O O . VAL A 1 96 ? -14.464 2.767 6.620 1.00 91.38 96 VAL A O 1
ATOM 743 N N . LYS A 1 97 ? -14.350 2.471 8.846 1.00 93.88 97 LYS A N 1
ATOM 744 C CA . LYS A 1 97 ? -13.601 3.708 9.122 1.00 93.88 97 LYS A CA 1
ATOM 745 C C . LYS A 1 97 ? -12.230 3.705 8.446 1.00 93.88 97 LYS A C 1
ATOM 747 O O . LYS A 1 97 ? -11.904 4.682 7.767 1.00 93.88 97 LYS A O 1
ATOM 752 N N . LYS A 1 98 ? -11.463 2.614 8.569 1.00 94.38 98 LYS A N 1
ATOM 753 C CA . LYS A 1 98 ? -10.146 2.447 7.930 1.00 94.38 98 LYS A CA 1
ATOM 754 C C . LYS A 1 98 ? -10.254 2.590 6.407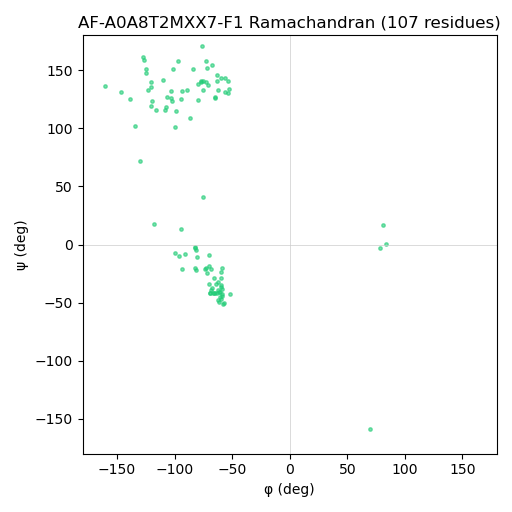 1.00 94.38 98 LYS A C 1
ATOM 756 O O . LYS A 1 98 ? -9.576 3.436 5.823 1.00 94.38 98 LYS A O 1
ATOM 761 N N . GLN A 1 99 ? -11.176 1.863 5.768 1.00 93.31 99 GLN A N 1
ATOM 762 C CA . GLN A 1 99 ? -11.406 1.966 4.319 1.00 93.31 99 GLN A CA 1
ATOM 763 C C . GLN A 1 99 ? -11.851 3.373 3.891 1.00 93.31 99 GLN A C 1
ATOM 765 O O . GLN A 1 99 ? -11.383 3.892 2.877 1.00 93.31 99 GLN A O 1
ATOM 770 N N . LYS A 1 100 ? -12.725 4.029 4.669 1.00 94.75 100 LYS A N 1
ATOM 771 C CA . LYS A 1 100 ? -13.168 5.403 4.392 1.00 94.75 100 LYS A CA 1
ATOM 772 C C . LYS A 1 100 ? -12.009 6.400 4.465 1.00 94.75 100 LYS A C 1
ATOM 774 O O . LYS A 1 100 ? -11.945 7.274 3.603 1.00 94.75 100 LYS A O 1
ATOM 779 N N . LYS A 1 101 ? -11.107 6.267 5.449 1.00 96.12 101 LYS A N 1
ATOM 780 C CA . LYS A 1 101 ? -9.899 7.103 5.574 1.00 96.12 101 LYS A CA 1
ATOM 781 C C . LYS A 1 101 ? -8.999 6.930 4.348 1.00 96.12 101 LYS A C 1
ATOM 783 O O . LYS A 1 101 ? -8.675 7.925 3.711 1.00 96.12 101 LYS A O 1
ATOM 788 N N . ILE A 1 102 ? -8.700 5.688 3.958 1.00 96.25 102 ILE A N 1
ATOM 789 C CA . ILE A 1 102 ? -7.891 5.383 2.762 1.00 96.25 102 ILE A CA 1
ATOM 790 C C . ILE A 1 102 ? -8.512 6.003 1.507 1.00 96.25 102 ILE A C 1
ATOM 792 O O . ILE A 1 102 ? -7.838 6.723 0.775 1.00 96.25 102 ILE A O 1
ATOM 796 N N . ARG A 1 103 ? -9.814 5.784 1.278 1.00 95.62 103 ARG A N 1
ATOM 797 C CA . ARG A 1 103 ? -10.525 6.327 0.110 1.00 95.62 103 ARG A CA 1
ATOM 798 C C . ARG A 1 103 ? -10.498 7.856 0.072 1.00 95.62 103 ARG A C 1
ATOM 800 O O . ARG A 1 103 ? -10.348 8.433 -0.999 1.00 95.62 103 ARG A O 1
ATOM 807 N N . LEU A 1 104 ? -10.673 8.509 1.222 1.00 96.38 104 LEU A N 1
ATOM 808 C CA . LEU A 1 104 ? -10.652 9.967 1.304 1.00 96.38 104 LEU A CA 1
ATOM 809 C C . LEU A 1 104 ? -9.259 10.525 0.992 1.00 96.38 104 LEU A C 1
ATOM 811 O O . LEU A 1 104 ? -9.162 11.508 0.267 1.00 96.38 104 LEU A O 1
ATOM 815 N N . GLU A 1 105 ? -8.195 9.901 1.497 1.00 96.31 105 GLU A N 1
ATOM 816 C CA . GLU A 1 105 ? -6.828 10.310 1.159 1.00 96.31 105 GLU A CA 1
ATOM 817 C C . GLU A 1 105 ? -6.507 10.067 -0.317 1.00 96.31 105 GLU A C 1
ATOM 819 O O . GLU A 1 105 ? -5.964 10.954 -0.967 1.00 96.31 105 GLU A O 1
ATOM 824 N N . ALA A 1 106 ? -6.929 8.930 -0.876 1.00 94.81 106 ALA A N 1
ATOM 825 C CA . ALA A 1 106 ? -6.772 8.647 -2.300 1.00 94.81 106 ALA A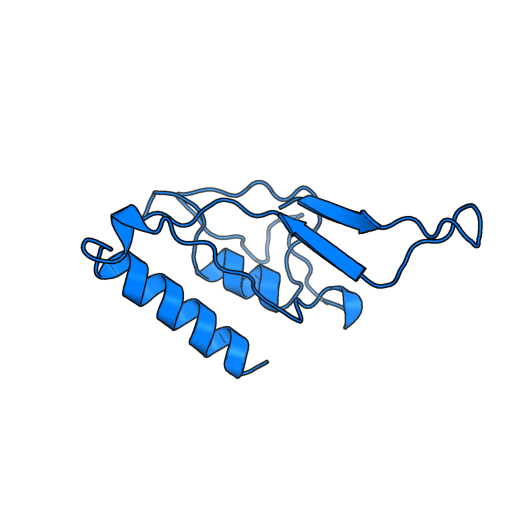 CA 1
ATOM 826 C C . ALA A 1 106 ? -7.463 9.696 -3.185 1.00 94.81 106 ALA A C 1
ATOM 828 O O . ALA A 1 106 ? -6.912 10.091 -4.201 1.00 94.81 106 ALA A O 1
ATOM 829 N N . SER A 1 107 ? -8.639 10.197 -2.787 1.00 93.94 107 SER A N 1
ATOM 830 C CA . SER A 1 107 ? -9.383 11.199 -3.568 1.00 93.94 107 SER A CA 1
ATOM 831 C C . SER A 1 107 ? -8.753 12.599 -3.608 1.00 93.94 107 SER A C 1
ATOM 833 O O . SER A 1 107 ? -9.243 13.460 -4.334 1.00 93.94 107 SER A O 1
ATOM 835 N N . LYS A 1 108 ? -7.715 12.850 -2.800 1.00 93.00 108 LYS A N 1
ATOM 836 C CA . LYS A 1 108 ? -7.000 14.137 -2.744 1.00 93.00 108 LYS A CA 1
ATOM 837 C C . LYS A 1 108 ? -5.730 14.155 -3.600 1.00 93.00 108 LYS A C 1
ATOM 839 O O . LYS A 1 108 ? -5.106 15.211 -3.698 1.00 93.00 108 LYS A O 1
ATOM 844 N N . LEU A 1 109 ? -5.312 12.996 -4.107 1.00 85.62 109 LEU A N 1
ATOM 845 C CA . LEU A 1 109 ? -4.096 12.802 -4.897 1.00 85.62 109 LEU A CA 1
ATOM 846 C C . LEU A 1 109 ? -4.421 12.841 -6.391 1.00 85.62 109 LEU A C 1
ATOM 848 O O . LEU A 1 109 ? -3.535 13.317 -7.133 1.00 85.62 109 LEU A O 1
#

Solvent-accessible surface area (backbone atoms only — not comparable to full-atom values): 6669 Å² total; per-residue (Å²): 58,44,73,43,74,46,74,34,87,91,43,86,96,42,64,51,100,52,76,47,76,48,66,70,58,77,44,64,52,84,66,29,39,42,39,66,66,39,55,52,33,38,40,61,11,26,57,37,76,70,37,78,82,41,31,83,51,62,85,47,89,86,38,89,48,40,38,92,76,48,51,81,86,47,33,56,90,75,88,85,87,88,74,62,78,88,43,63,90,72,58,51,69,58,41,52,50,51,53,50,52,53,52,56,56,59,75,76,111

Mean predicted aligned error: 3.88 Å

Organism: NCBI:txid121402

Foldseek 3Di:
DAKDWADDPVDPPDTDLDIDDDAWDDDLDQLDTAHLVQLLCQQQLQFAHPDDGGSRDHDDCPDPRTDPDGDPSSHDLDDDDDDDPVCPVVPDPSNVVSVVVNVVSNVVD

Secondary structure (DSSP, 8-state):
-EEEEEE-TTSTT-EEEEEEEE-PPB-SSTTSB--HHHHHHHHTT-B-TT---BTTBPPPTTSTTB-SS--GGGS---------GGGGGG--HHHHHHHHHHHHHHTT-

pLDDT: mean 92.81, std 4.45, range [76.19, 97.94]